Protein AF-R6K1T7-F1 (afdb_monomer_lite)

Foldseek 3Di:
DVVVVVVVVPDDDNVVVVVVVVVVVLVVCVVVCVDVDDPPDDPFQEAEDPPGDPVSQVPGPYYHPHNDPVCVVVVVVLVVVLVVLVVVLVVLLVVLVVVQVVCVVVVNDDPVNNVVSNVVSVVVSVVSNVVSVVPPDD

pLDDT: mean 83.69, std 10.76, range [48.47, 95.75]

Sequence (138 aa):
MKKLEELLEWGGVKKDITFLIISGIALLLSIFKVIPDLPFDATVGIAMGGVGSDIAVDAADIALVDDEVKELPHLFALSKRMMTKIKFNLTFSMLLNFVAIVLAMTGILNPVIGALVHNTGSVFVIINSAFLMKDKSV

Radius of gyration: 25.9 Å; chains: 1; bounding box: 48×36×76 Å

Secondary structure (DSSP, 8-state):
-HHHHHHHHS-SHHHHHHHHHHHHHHHHHHHTTSSTT-TTS-SS-EEETTTS-HHHHHH-SEEESS--GGGHHHHHHHHHHHHHHHHHHHHHHHHHHHHHHHHHHTT---HHHHHHHHHHHHHHHHHHHHTTTT----

Structure (mmCIF,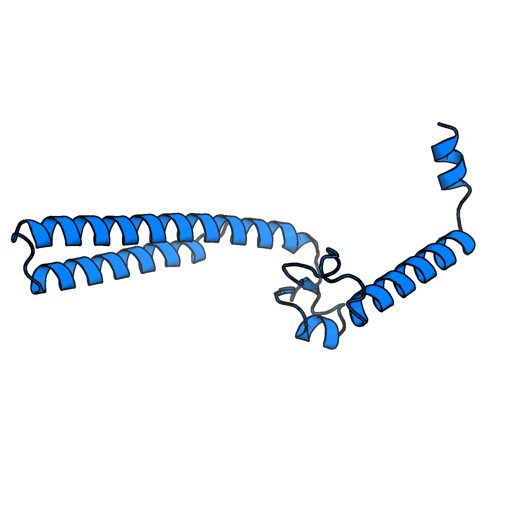 N/CA/C/O backbone):
data_AF-R6K1T7-F1
#
_entry.id   AF-R6K1T7-F1
#
loop_
_atom_site.group_PDB
_atom_site.id
_atom_site.type_symbol
_atom_site.label_atom_id
_atom_site.label_alt_id
_atom_site.label_comp_id
_atom_site.label_asym_id
_atom_site.label_entity_id
_atom_site.label_seq_id
_atom_site.pdbx_PDB_ins_code
_atom_site.Cartn_x
_atom_site.Cartn_y
_atom_site.Cartn_z
_atom_site.occupancy
_atom_site.B_iso_or_equiv
_atom_site.aut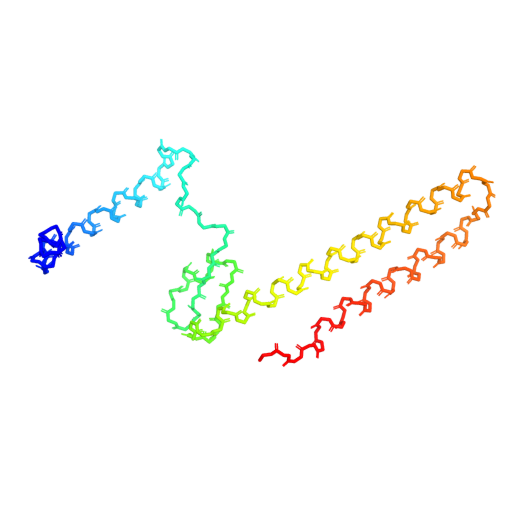h_seq_id
_atom_site.auth_comp_id
_atom_site.auth_asym_id
_atom_site.auth_atom_id
_atom_site.pdbx_PDB_model_num
ATOM 1 N N . MET A 1 1 ? -4.194 -14.294 -43.697 1.00 53.09 1 MET A N 1
ATOM 2 C CA . MET A 1 1 ? -2.821 -14.735 -44.022 1.00 53.09 1 MET A CA 1
ATOM 3 C C . MET A 1 1 ? -2.065 -13.686 -44.834 1.00 53.09 1 MET A C 1
ATOM 5 O O . MET A 1 1 ? -1.071 -13.214 -44.318 1.00 53.09 1 MET A O 1
ATOM 9 N N . LYS A 1 2 ? -2.599 -13.171 -45.956 1.00 54.97 2 LYS A N 1
ATOM 10 C CA . LYS A 1 2 ? -1.950 -12.111 -46.770 1.00 54.97 2 LYS A CA 1
ATOM 11 C C . LYS A 1 2 ? -1.508 -10.833 -46.022 1.00 54.97 2 LYS A C 1
ATOM 13 O O . LYS A 1 2 ? -0.393 -10.379 -46.206 1.00 54.97 2 LYS A O 1
ATOM 18 N N . LYS A 1 3 ? -2.333 -10.299 -45.105 1.00 60.97 3 LYS A N 1
ATOM 19 C CA . LYS A 1 3 ? -1.967 -9.127 -44.273 1.00 60.97 3 LYS A CA 1
ATOM 20 C C . LYS A 1 3 ? -0.800 -9.375 -43.306 1.00 60.97 3 LYS A C 1
ATOM 22 O O . LYS A 1 3 ? -0.181 -8.426 -42.843 1.00 60.97 3 LYS A O 1
ATOM 27 N N . LEU A 1 4 ? -0.559 -10.636 -42.942 1.00 55.47 4 LEU A N 1
ATOM 28 C CA . LEU A 1 4 ? 0.507 -11.019 -42.017 1.00 55.47 4 LEU A CA 1
ATOM 29 C C . LEU A 1 4 ? 1.845 -11.160 -42.758 1.00 55.47 4 LEU A C 1
ATOM 31 O O . LEU A 1 4 ? 2.875 -10.854 -42.179 1.00 55.47 4 LEU A O 1
ATOM 35 N N . GLU A 1 5 ? 1.809 -11.563 -44.033 1.00 63.47 5 GLU A N 1
ATOM 36 C CA . GLU A 1 5 ? 2.969 -11.612 -44.933 1.00 63.47 5 GLU A CA 1
ATOM 37 C C . GLU A 1 5 ? 3.406 -10.204 -45.367 1.00 63.47 5 GLU A C 1
ATOM 39 O O . GLU A 1 5 ? 4.590 -9.908 -45.294 1.00 63.47 5 GLU A O 1
ATOM 44 N N . GLU A 1 6 ? 2.476 -9.287 -45.674 1.00 64.25 6 GLU A N 1
ATOM 45 C CA . GLU A 1 6 ? 2.799 -7.869 -45.956 1.00 64.25 6 GLU A CA 1
ATOM 46 C C . GLU A 1 6 ? 3.454 -7.153 -44.758 1.00 64.25 6 GLU A C 1
ATOM 48 O O . GLU A 1 6 ? 4.344 -6.322 -44.929 1.00 64.25 6 GLU A O 1
ATOM 53 N N . LEU A 1 7 ? 3.052 -7.496 -43.528 1.00 58.19 7 LEU A N 1
ATOM 54 C CA . LEU A 1 7 ? 3.678 -6.999 -42.294 1.00 58.19 7 LEU A CA 1
ATOM 55 C C . LEU A 1 7 ? 5.083 -7.576 -42.058 1.00 58.19 7 LEU A C 1
ATOM 57 O O . LEU A 1 7 ? 5.879 -6.964 -41.348 1.00 58.19 7 LEU A O 1
ATOM 61 N N . LEU A 1 8 ? 5.379 -8.743 -42.634 1.00 59.62 8 LEU A N 1
ATOM 62 C CA . LEU A 1 8 ? 6.655 -9.449 -42.499 1.00 59.62 8 LEU A CA 1
ATOM 63 C C . LEU A 1 8 ? 7.634 -9.060 -43.623 1.00 59.62 8 LEU A C 1
ATOM 65 O O . LEU A 1 8 ? 8.835 -8.965 -43.373 1.00 59.62 8 LEU A O 1
ATOM 69 N N . GLU A 1 9 ? 7.122 -8.737 -44.818 1.00 65.31 9 GLU A N 1
ATOM 70 C CA . GLU A 1 9 ? 7.861 -8.096 -45.922 1.00 65.31 9 GLU A CA 1
ATOM 71 C C . GLU A 1 9 ? 8.192 -6.624 -45.639 1.00 65.31 9 GLU A C 1
ATOM 73 O O . GLU A 1 9 ? 9.157 -6.079 -46.181 1.00 65.31 9 GLU A O 1
ATOM 78 N N . TRP A 1 10 ? 7.459 -5.986 -44.722 1.00 63.00 10 TRP A N 1
ATOM 79 C CA . TRP A 1 10 ? 7.810 -4.689 -44.144 1.00 63.00 10 TRP A CA 1
ATOM 80 C C . TRP A 1 10 ? 8.954 -4.826 -43.122 1.00 63.00 10 TRP A C 1
ATOM 82 O O . TRP A 1 10 ? 8.858 -4.433 -41.960 1.00 63.00 10 TRP A O 1
ATOM 92 N N . GLY A 1 11 ? 10.069 -5.409 -43.551 1.00 67.50 11 GLY A N 1
ATOM 93 C CA . GLY A 1 11 ? 11.283 -5.580 -42.761 1.00 67.50 11 GLY A CA 1
ATOM 94 C C . GLY A 1 11 ? 12.363 -4.559 -43.122 1.00 67.50 11 GLY A C 1
ATOM 95 O O . GLY A 1 11 ? 12.490 -4.138 -44.269 1.00 67.50 11 GLY A O 1
ATOM 96 N N . GLY A 1 12 ? 13.177 -4.174 -42.136 1.00 74.38 12 GLY A N 1
ATOM 97 C CA . GLY A 1 12 ? 14.379 -3.353 -42.323 1.00 74.38 12 GLY A CA 1
ATOM 98 C C . GLY A 1 12 ? 14.188 -1.849 -42.089 1.00 74.38 12 GLY A C 1
ATOM 99 O O . GLY A 1 12 ? 13.240 -1.413 -41.441 1.00 74.38 12 GLY A O 1
ATOM 100 N N . VAL A 1 13 ? 15.093 -1.047 -42.659 1.00 75.50 13 VAL A N 1
ATOM 101 C CA . VAL A 1 13 ? 15.292 0.389 -42.362 1.00 75.50 13 VAL A CA 1
ATOM 102 C C . VAL A 1 13 ? 14.015 1.232 -42.473 1.00 75.50 13 VAL A C 1
ATOM 104 O O . VAL A 1 13 ? 13.806 2.149 -41.685 1.00 75.50 13 VAL A O 1
ATOM 107 N N . LYS A 1 14 ? 13.118 0.920 -43.418 1.00 78.25 14 LYS A N 1
ATOM 108 C CA . LYS A 1 14 ? 11.845 1.651 -43.565 1.00 78.25 14 LYS A CA 1
ATOM 109 C C . LYS A 1 14 ? 10.927 1.471 -42.352 1.00 78.25 14 LYS A C 1
ATOM 111 O O . LYS A 1 14 ? 10.239 2.415 -41.968 1.00 78.25 14 LYS A O 1
ATOM 116 N N . LYS A 1 15 ? 10.909 0.277 -41.751 1.00 80.50 15 LYS A N 1
ATOM 117 C CA . LYS A 1 15 ? 10.137 -0.012 -40.537 1.00 80.50 15 LYS A CA 1
ATOM 118 C C . LYS A 1 15 ? 10.728 0.753 -39.354 1.00 80.50 15 LYS A C 1
ATOM 120 O O . LYS A 1 15 ? 9.993 1.445 -38.657 1.00 80.50 15 LYS A O 1
ATOM 125 N N . ASP A 1 16 ? 12.047 0.706 -39.201 1.00 77.38 16 ASP A N 1
ATOM 126 C CA . ASP A 1 16 ? 12.751 1.356 -38.091 1.00 77.38 16 ASP A CA 1
ATOM 127 C C . ASP A 1 16 ? 12.590 2.882 -38.137 1.00 77.38 16 ASP A C 1
ATOM 129 O O . ASP A 1 16 ? 12.249 3.494 -37.128 1.00 77.38 16 A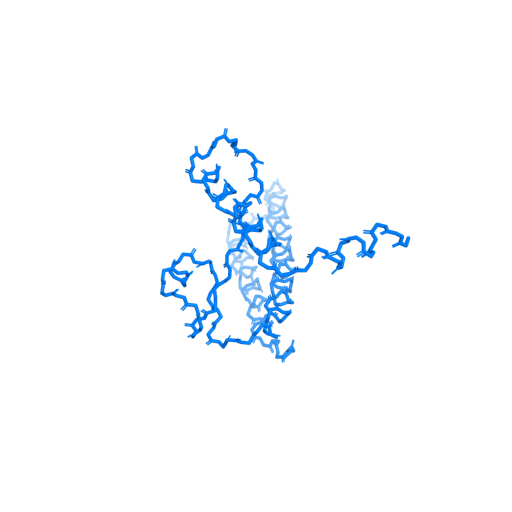SP A O 1
ATOM 133 N N . ILE A 1 17 ? 12.707 3.493 -39.324 1.00 82.50 17 ILE A N 1
ATOM 134 C CA . ILE A 1 17 ? 12.432 4.926 -39.529 1.00 82.50 17 ILE A CA 1
ATOM 135 C C . ILE A 1 17 ? 10.976 5.263 -39.188 1.00 82.50 17 ILE A C 1
ATOM 137 O O . ILE A 1 17 ? 10.714 6.280 -38.553 1.00 82.50 17 ILE A O 1
ATOM 141 N N . THR A 1 18 ? 10.020 4.416 -39.578 1.00 85.62 18 THR A N 1
ATOM 142 C CA . THR A 1 18 ? 8.599 4.663 -39.293 1.00 85.62 18 THR A CA 1
ATOM 143 C C . THR A 1 18 ? 8.321 4.615 -37.790 1.00 85.62 18 THR A C 1
ATOM 145 O O . THR A 1 18 ? 7.680 5.524 -37.266 1.00 85.62 18 THR A O 1
ATOM 148 N N . PHE A 1 19 ? 8.848 3.619 -37.069 1.00 86.00 19 PHE A N 1
ATOM 149 C CA . PHE A 1 19 ? 8.721 3.552 -35.608 1.00 86.00 19 PHE A CA 1
ATOM 150 C C . PHE A 1 19 ? 9.439 4.704 -34.905 1.00 86.00 19 PHE A C 1
ATOM 152 O O . PHE A 1 19 ? 8.902 5.243 -33.939 1.00 86.00 19 PHE A O 1
ATOM 159 N N . LEU A 1 20 ? 10.606 5.120 -35.403 1.00 86.62 20 LEU A N 1
ATOM 160 C CA . LEU A 1 20 ? 11.343 6.257 -34.857 1.00 86.62 20 LEU A CA 1
ATOM 161 C C . LEU A 1 20 ? 10.553 7.563 -35.004 1.00 86.62 20 LEU A C 1
ATOM 163 O O . LEU A 1 20 ? 10.456 8.330 -34.049 1.00 86.62 20 LEU A O 1
ATOM 167 N N . ILE A 1 21 ? 9.945 7.798 -36.171 1.00 91.38 21 ILE A N 1
ATOM 168 C CA . ILE A 1 21 ? 9.105 8.980 -36.412 1.00 91.38 21 ILE A CA 1
ATOM 169 C C . ILE A 1 21 ? 7.851 8.940 -35.532 1.00 91.38 21 ILE A C 1
ATOM 171 O O . ILE A 1 21 ? 7.521 9.945 -34.906 1.00 91.38 21 ILE A O 1
ATOM 175 N N . ILE A 1 22 ? 7.171 7.791 -35.439 1.00 88.62 22 ILE A N 1
ATOM 176 C CA . ILE A 1 22 ? 5.979 7.633 -34.588 1.00 88.62 22 ILE A CA 1
ATOM 177 C C . ILE A 1 22 ? 6.326 7.890 -33.114 1.00 88.62 22 ILE A C 1
ATOM 179 O O . ILE A 1 22 ? 5.612 8.632 -32.443 1.00 88.62 22 ILE A O 1
ATOM 183 N N . SER A 1 23 ? 7.443 7.336 -32.636 1.00 79.56 23 SER A N 1
ATOM 184 C CA . SER A 1 23 ? 7.979 7.576 -31.290 1.00 79.56 23 SER A CA 1
ATOM 185 C C . SER A 1 23 ? 8.292 9.059 -31.053 1.00 79.56 23 SER A C 1
ATOM 187 O O . SER A 1 23 ? 7.842 9.634 -30.064 1.00 79.56 23 SER A O 1
ATOM 189 N N . GLY A 1 24 ? 8.981 9.716 -31.992 1.00 86.19 24 GLY A N 1
ATOM 190 C CA . GLY A 1 24 ? 9.317 11.139 -31.891 1.00 86.19 24 GLY A CA 1
ATOM 191 C C . GLY A 1 24 ? 8.088 12.056 -31.872 1.00 86.19 24 GLY A C 1
ATOM 192 O O . GLY A 1 24 ? 8.044 13.012 -31.099 1.00 86.19 24 GLY A O 1
ATOM 193 N N . ILE A 1 25 ? 7.059 11.753 -32.670 1.00 87.38 25 ILE A N 1
ATOM 194 C CA . ILE A 1 25 ? 5.791 12.500 -32.656 1.00 87.38 25 ILE A CA 1
ATOM 195 C C . ILE A 1 25 ? 5.050 12.277 -31.333 1.00 87.38 25 ILE A C 1
ATOM 197 O O . ILE A 1 25 ? 4.558 13.243 -30.750 1.00 87.38 25 ILE A O 1
ATOM 201 N N . ALA A 1 26 ? 4.995 11.039 -30.834 1.00 79.38 26 ALA A N 1
ATOM 202 C CA . ALA A 1 26 ? 4.386 10.739 -29.540 1.00 79.38 26 ALA A CA 1
ATOM 203 C C . ALA A 1 26 ? 5.080 11.503 -28.398 1.00 79.38 26 ALA A C 1
ATOM 205 O O . ALA A 1 26 ? 4.401 12.115 -27.573 1.00 79.38 26 ALA A O 1
ATOM 206 N N . LEU A 1 27 ? 6.419 11.556 -28.408 1.00 78.12 27 LEU A N 1
ATOM 207 C CA . LEU A 1 27 ? 7.216 12.330 -27.453 1.00 78.12 27 LEU A CA 1
ATOM 208 C C . LEU A 1 27 ? 6.838 13.820 -27.477 1.00 78.12 27 LEU A C 1
ATOM 210 O O . LEU A 1 27 ? 6.585 14.412 -26.429 1.00 78.12 27 LEU A O 1
ATOM 214 N N . LEU A 1 28 ? 6.761 14.425 -28.667 1.00 83.75 28 LEU A N 1
ATOM 215 C CA . LEU A 1 28 ? 6.396 15.837 -28.815 1.00 83.75 28 LEU A CA 1
ATOM 216 C C . LEU A 1 28 ? 4.968 16.119 -28.330 1.00 83.75 28 LEU A C 1
ATOM 218 O O . LEU A 1 28 ? 4.750 17.092 -27.609 1.00 83.75 28 LEU A O 1
ATOM 222 N N . LEU A 1 29 ? 4.001 15.265 -28.680 1.00 83.00 29 LEU A N 1
ATOM 223 C CA . LEU A 1 29 ? 2.617 15.407 -28.214 1.00 83.00 29 LEU A CA 1
ATOM 224 C C . LEU A 1 29 ? 2.513 15.319 -26.684 1.00 83.00 29 LEU A C 1
ATOM 226 O O . LEU A 1 29 ? 1.727 16.064 -26.093 1.00 83.00 29 LEU A O 1
ATOM 230 N N . SER A 1 30 ? 3.328 14.462 -26.060 1.00 74.12 30 SER A N 1
ATOM 231 C CA . SER A 1 30 ? 3.415 14.318 -24.605 1.00 74.12 30 SER A CA 1
ATOM 232 C C . SER A 1 30 ? 4.018 15.561 -23.941 1.00 74.12 30 SER A C 1
ATOM 234 O O . SER A 1 30 ? 3.411 16.119 -23.028 1.00 74.12 30 SER A O 1
ATOM 236 N N . ILE A 1 31 ? 5.165 16.052 -24.431 1.00 79.00 31 ILE A N 1
ATOM 237 C CA . ILE A 1 31 ? 5.872 17.218 -23.861 1.00 79.00 31 ILE A CA 1
ATOM 238 C C . ILE A 1 31 ? 5.004 18.480 -23.901 1.00 79.00 31 ILE A C 1
ATOM 240 O O . ILE A 1 31 ? 4.948 19.230 -22.929 1.00 79.00 31 ILE A O 1
ATOM 244 N N . PHE A 1 32 ? 4.313 18.721 -25.017 1.00 84.69 32 PHE A N 1
ATOM 245 C CA . PHE A 1 32 ? 3.498 19.926 -25.194 1.00 84.69 32 PHE A CA 1
ATOM 246 C C . PHE A 1 32 ? 2.065 19.785 -24.666 1.00 84.69 32 PHE A C 1
ATOM 248 O O . PHE A 1 32 ? 1.274 20.716 -24.819 1.00 84.69 32 PHE A O 1
ATOM 255 N N . LYS A 1 33 ? 1.721 18.639 -24.056 1.00 72.88 33 LYS A N 1
ATOM 256 C CA . LYS A 1 33 ? 0.393 18.331 -23.499 1.00 72.88 33 LYS A CA 1
ATOM 257 C C . LYS A 1 33 ? -0.751 18.718 -24.454 1.00 72.88 33 LYS A C 1
ATOM 259 O O . LYS A 1 33 ? -1.790 19.218 -24.029 1.00 72.88 33 LYS A O 1
ATOM 264 N N . VAL A 1 34 ? -0.537 18.495 -25.760 1.00 76.31 34 VAL A N 1
ATOM 265 C CA . VAL A 1 34 ? -1.421 18.950 -26.858 1.00 76.31 34 VAL A CA 1
ATOM 266 C C . VAL A 1 34 ? -2.836 18.392 -26.700 1.00 76.31 34 VAL A C 1
ATOM 268 O O . VAL A 1 34 ? -3.814 19.010 -27.114 1.00 76.31 34 VAL A O 1
ATOM 271 N N . ILE A 1 35 ? -2.942 17.227 -26.066 1.00 74.56 35 ILE A N 1
ATOM 272 C CA . ILE A 1 35 ? -4.193 16.587 -25.686 1.00 74.56 35 ILE A CA 1
ATOM 273 C C . ILE A 1 35 ? -4.023 16.147 -24.213 1.00 74.56 35 ILE A C 1
ATOM 275 O O . ILE A 1 35 ? -3.154 15.323 -23.920 1.00 74.56 35 ILE A O 1
ATOM 279 N N . PRO A 1 36 ? -4.803 16.709 -23.273 1.00 65.06 36 PRO A N 1
ATOM 280 C CA . PRO A 1 36 ? -4.569 16.560 -21.834 1.00 65.06 36 PRO A CA 1
ATOM 281 C C . PRO A 1 36 ? -4.854 15.163 -21.252 1.00 65.06 36 PRO A C 1
ATOM 283 O O . PRO A 1 36 ? -4.382 14.897 -20.150 1.00 65.06 36 PRO A O 1
ATOM 286 N N . ASP A 1 37 ? -5.538 14.278 -21.992 1.00 69.25 37 ASP A N 1
ATOM 287 C CA . ASP A 1 37 ? -6.005 12.959 -21.520 1.00 69.25 37 ASP A CA 1
ATOM 288 C C . ASP A 1 37 ? -5.364 11.753 -22.244 1.00 69.25 37 ASP A C 1
ATOM 290 O O . ASP A 1 37 ? -5.922 10.652 -22.237 1.00 69.25 37 ASP A O 1
ATOM 294 N N . LEU A 1 38 ? -4.215 11.913 -22.917 1.00 65.56 38 LEU A N 1
ATOM 295 C CA . LEU A 1 38 ? -3.540 10.740 -23.493 1.00 65.56 38 LEU A CA 1
ATOM 296 C C . LEU A 1 38 ? -2.863 9.891 -22.414 1.00 65.56 38 LEU A C 1
ATOM 298 O O . LEU A 1 38 ? -2.189 10.438 -21.543 1.00 65.56 38 LEU A O 1
ATOM 302 N N . PRO A 1 39 ? -2.945 8.551 -22.518 1.00 65.50 39 PRO A N 1
ATOM 303 C CA . PRO A 1 39 ? -2.340 7.617 -21.572 1.00 65.50 39 PRO A CA 1
ATOM 304 C C . PRO A 1 39 ? -0.829 7.452 -21.822 1.00 65.50 39 PRO A C 1
ATOM 306 O O . PRO A 1 39 ? -0.323 6.333 -21.840 1.00 65.50 39 PRO A O 1
ATOM 309 N N . PHE A 1 40 ? -0.115 8.541 -22.113 1.00 70.31 40 PHE A N 1
ATOM 310 C CA . PHE A 1 40 ? 1.333 8.491 -22.335 1.00 70.31 40 PHE A CA 1
ATOM 311 C C . PHE A 1 40 ? 2.120 8.436 -21.026 1.00 70.31 40 PHE A C 1
ATOM 313 O O . PHE A 1 40 ? 3.230 7.911 -21.010 1.00 70.31 40 PHE A O 1
ATOM 320 N N . ASP A 1 41 ? 1.522 8.906 -19.932 1.00 71.19 41 ASP A N 1
ATOM 321 C CA . ASP A 1 41 ? 2.134 8.859 -18.614 1.00 71.19 41 ASP A CA 1
ATOM 322 C C . ASP A 1 41 ? 1.873 7.497 -17.960 1.00 71.19 41 ASP A C 1
ATOM 324 O O . ASP A 1 41 ? 0.734 7.032 -17.840 1.00 71.19 41 ASP A O 1
ATOM 328 N N . ALA A 1 42 ? 2.946 6.847 -17.514 1.00 79.31 42 ALA A N 1
ATOM 329 C CA . ALA A 1 42 ? 2.825 5.669 -16.673 1.00 79.31 42 ALA A CA 1
ATOM 330 C C . ALA A 1 42 ? 2.265 6.072 -15.300 1.00 79.31 42 ALA A C 1
ATOM 332 O O . ALA A 1 42 ? 2.642 7.095 -14.739 1.00 79.31 42 ALA A O 1
ATOM 333 N N . THR A 1 43 ? 1.389 5.244 -14.722 1.00 85.50 43 THR A N 1
ATOM 334 C CA . THR A 1 43 ? 0.922 5.447 -13.335 1.00 85.50 43 THR A CA 1
ATOM 335 C C . THR A 1 43 ? 2.032 5.187 -12.315 1.00 85.50 43 THR A C 1
ATOM 337 O O . THR A 1 43 ? 1.984 5.725 -11.217 1.00 85.50 43 THR A O 1
ATOM 340 N N . VAL A 1 44 ? 2.988 4.323 -12.668 1.00 89.69 44 VAL A N 1
ATOM 341 C CA . VAL A 1 44 ? 4.172 3.998 -11.869 1.00 89.69 44 VAL A CA 1
ATOM 342 C C . VAL A 1 44 ? 5.339 3.777 -12.830 1.00 89.69 44 VAL A C 1
ATOM 344 O O . VAL A 1 44 ? 5.263 2.890 -13.688 1.00 89.69 44 VAL A O 1
ATOM 347 N N . GLY A 1 45 ? 6.398 4.573 -12.705 1.00 90.25 45 GLY A N 1
ATOM 348 C CA . GLY A 1 45 ? 7.646 4.404 -13.449 1.00 90.25 45 GLY A CA 1
ATOM 349 C C . GLY A 1 45 ? 8.573 3.396 -12.767 1.00 90.25 45 GLY A C 1
ATOM 350 O O . GLY A 1 45 ? 8.795 3.481 -11.561 1.00 90.25 45 GLY A O 1
ATOM 351 N N . ILE A 1 46 ? 9.130 2.451 -13.534 1.00 90.38 46 ILE A N 1
ATOM 352 C CA . ILE A 1 46 ? 10.135 1.496 -13.044 1.00 90.38 46 ILE A CA 1
ATOM 353 C C . ILE A 1 46 ? 11.414 1.659 -13.865 1.00 90.38 46 ILE A C 1
ATOM 355 O O . ILE A 1 46 ? 11.395 1.435 -15.077 1.00 90.38 46 ILE A O 1
ATOM 359 N N . ALA A 1 47 ? 12.514 2.024 -13.211 1.00 90.69 47 ALA A N 1
ATOM 360 C CA . ALA A 1 47 ? 13.837 2.118 -13.823 1.00 90.69 47 ALA A CA 1
ATOM 361 C C . ALA A 1 47 ? 14.725 0.940 -13.406 1.00 90.69 47 ALA A C 1
ATOM 363 O O . ALA A 1 47 ? 14.632 0.446 -12.285 1.00 90.69 47 ALA A O 1
ATOM 364 N N . MET A 1 48 ? 15.598 0.496 -14.311 1.00 90.50 48 MET A N 1
ATOM 365 C CA . MET A 1 48 ? 16.657 -0.478 -14.020 1.00 90.50 48 MET A CA 1
ATOM 366 C C . MET A 1 48 ? 17.905 0.286 -13.579 1.00 90.50 48 MET A C 1
ATOM 368 O O . MET A 1 48 ? 18.317 1.212 -14.273 1.00 90.50 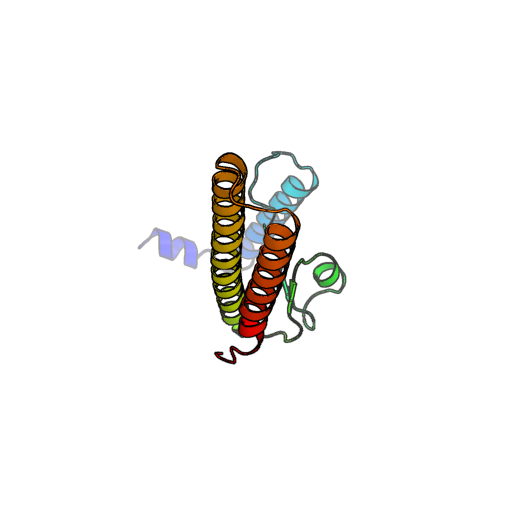48 MET A O 1
ATOM 372 N N . GLY A 1 49 ? 18.456 -0.044 -12.418 1.00 81.31 49 GLY A N 1
ATOM 373 C CA . GLY A 1 49 ? 19.463 0.764 -11.737 1.00 81.31 49 GLY A CA 1
ATOM 374 C C . GLY A 1 49 ? 20.869 0.662 -12.323 1.00 81.31 49 GLY A C 1
ATOM 375 O O . GLY A 1 49 ? 21.594 1.651 -12.282 1.00 81.31 49 GLY A O 1
ATOM 376 N N . GLY A 1 50 ? 21.271 -0.489 -12.867 1.00 78.12 50 GLY A N 1
ATOM 377 C CA . GLY A 1 50 ? 22.605 -0.666 -13.451 1.00 78.12 50 GLY A CA 1
ATOM 378 C C . GLY A 1 50 ? 22.651 -0.463 -14.968 1.00 78.12 50 GLY A C 1
ATOM 379 O O . GLY A 1 50 ? 23.674 -0.019 -15.491 1.00 78.12 50 GLY A O 1
ATOM 380 N N . VAL A 1 51 ? 21.551 -0.725 -15.683 1.00 79.94 51 VAL A N 1
ATOM 381 C CA . VAL A 1 51 ? 21.448 -0.523 -17.147 1.00 79.94 51 VAL A CA 1
ATOM 382 C C . VAL A 1 51 ? 20.786 0.813 -17.518 1.00 79.94 51 VAL A C 1
ATOM 384 O O . VAL A 1 51 ? 21.007 1.333 -18.615 1.00 79.94 51 VAL A O 1
ATOM 387 N N . GLY A 1 52 ? 19.951 1.376 -16.643 1.00 80.75 52 GLY A N 1
ATOM 388 C CA . GLY A 1 52 ? 19.259 2.642 -16.883 1.00 80.75 52 GLY A CA 1
ATOM 389 C C . GLY A 1 52 ? 20.173 3.862 -16.758 1.00 80.75 52 GLY A C 1
ATOM 390 O O . GLY A 1 52 ? 21.205 3.835 -16.101 1.00 80.75 52 GLY A O 1
ATOM 391 N N . SER A 1 53 ? 19.778 4.965 -17.398 1.00 88.50 53 SER A N 1
ATOM 392 C CA . SER A 1 53 ? 20.427 6.265 -17.186 1.00 88.50 53 SER A CA 1
ATOM 393 C C . SER A 1 53 ? 20.075 6.811 -15.802 1.00 88.50 53 SER A C 1
ATOM 395 O O . SER A 1 53 ? 18.922 6.687 -15.391 1.00 88.50 53 SER A O 1
ATOM 397 N N . ASP A 1 54 ? 21.009 7.506 -15.149 1.00 89.00 54 ASP A N 1
ATOM 398 C CA . ASP A 1 54 ? 20.775 8.214 -13.878 1.00 89.00 54 ASP A CA 1
ATOM 399 C C . ASP A 1 54 ? 19.499 9.072 -13.910 1.00 89.00 54 ASP A C 1
ATOM 401 O O . ASP A 1 54 ? 18.697 9.039 -12.985 1.00 89.00 54 ASP A O 1
ATOM 405 N N . ILE A 1 55 ? 19.241 9.755 -15.034 1.00 90.00 55 ILE A N 1
ATOM 406 C CA . ILE A 1 55 ? 18.039 10.583 -15.224 1.00 90.00 55 ILE A CA 1
ATOM 407 C C . ILE A 1 55 ? 16.759 9.735 -15.169 1.00 90.00 55 ILE A C 1
ATOM 409 O O . ILE A 1 55 ? 15.732 10.192 -14.675 1.00 90.00 55 ILE A O 1
ATOM 413 N N . ALA A 1 56 ? 16.799 8.504 -15.683 1.00 87.50 56 ALA A N 1
ATOM 414 C CA . ALA A 1 56 ? 15.660 7.593 -15.641 1.00 87.50 56 ALA A CA 1
ATOM 415 C C . ALA A 1 56 ? 15.446 7.017 -14.235 1.00 87.50 56 ALA A C 1
ATOM 417 O O . ALA A 1 56 ? 14.300 6.865 -13.821 1.00 87.50 56 ALA A O 1
ATOM 418 N N . VAL A 1 57 ? 16.527 6.718 -13.508 1.00 89.81 57 VAL A N 1
ATOM 419 C CA . VAL A 1 57 ? 16.471 6.231 -12.121 1.00 89.81 57 VAL A CA 1
ATOM 420 C C . VAL A 1 57 ? 15.924 7.310 -11.186 1.00 89.81 57 VAL A C 1
ATOM 422 O O . VAL A 1 57 ? 15.023 7.018 -10.404 1.00 89.81 57 VAL A O 1
ATOM 425 N N . ASP A 1 58 ? 16.385 8.555 -11.324 1.00 88.81 58 ASP A N 1
ATOM 426 C CA . ASP A 1 58 ? 15.912 9.698 -10.530 1.00 88.81 58 ASP A CA 1
ATOM 427 C C . ASP A 1 58 ? 14.441 10.052 -10.803 1.00 88.81 58 ASP A C 1
ATOM 429 O O . ASP A 1 58 ? 13.745 10.560 -9.924 1.00 88.81 58 ASP A O 1
ATOM 433 N N . ALA A 1 59 ? 13.960 9.807 -12.026 1.00 88.06 59 ALA A N 1
ATOM 434 C CA . ALA A 1 59 ? 12.587 10.106 -12.426 1.00 88.06 59 ALA A CA 1
ATOM 435 C C . ALA A 1 59 ? 11.581 8.986 -12.103 1.00 88.06 59 ALA A C 1
ATOM 437 O O . ALA A 1 59 ? 10.375 9.212 -12.216 1.00 88.06 59 ALA A O 1
ATOM 438 N N . ALA A 1 60 ? 12.040 7.780 -11.759 1.00 90.12 60 ALA A N 1
ATOM 439 C CA . ALA A 1 60 ? 11.173 6.626 -11.538 1.00 90.12 60 ALA A CA 1
ATOM 440 C C . ALA A 1 60 ? 10.683 6.521 -10.086 1.00 90.12 60 ALA A C 1
ATOM 442 O O . ALA A 1 60 ? 11.404 6.823 -9.140 1.00 90.12 60 ALA A O 1
ATOM 443 N N .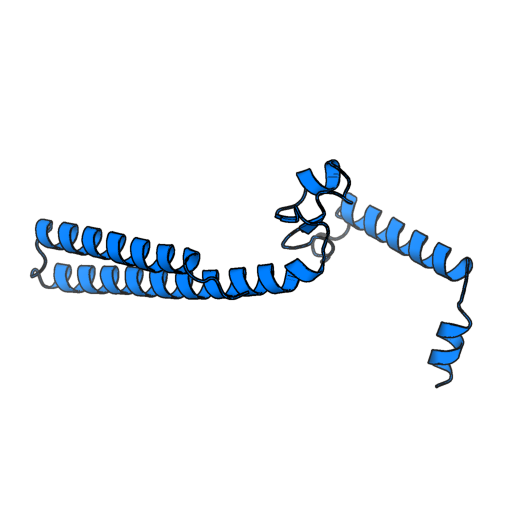 ASP A 1 61 ? 9.469 5.994 -9.900 1.00 92.12 61 ASP A N 1
ATOM 444 C CA . ASP A 1 61 ? 8.918 5.698 -8.569 1.00 92.12 61 ASP A CA 1
ATOM 445 C C . ASP A 1 61 ? 9.604 4.488 -7.916 1.00 92.12 61 ASP A C 1
ATOM 447 O O . ASP A 1 61 ? 9.619 4.341 -6.692 1.00 92.12 61 ASP A O 1
ATOM 451 N N . ILE A 1 62 ? 10.123 3.577 -8.744 1.00 90.69 62 ILE A N 1
ATOM 452 C CA . ILE A 1 62 ? 10.752 2.327 -8.327 1.00 90.69 62 ILE A CA 1
ATOM 453 C C . ILE A 1 62 ? 12.036 2.130 -9.132 1.00 90.69 62 ILE A C 1
ATOM 455 O O . ILE A 1 62 ? 12.004 2.054 -10.359 1.00 90.69 62 ILE A O 1
ATOM 459 N N . ALA A 1 63 ? 13.154 1.959 -8.432 1.00 91.25 63 ALA A N 1
ATOM 460 C CA . ALA A 1 63 ? 14.423 1.557 -9.023 1.00 91.25 63 ALA A CA 1
ATOM 461 C C . ALA A 1 63 ? 14.706 0.079 -8.708 1.00 91.25 63 ALA A C 1
ATOM 463 O O . ALA A 1 63 ? 14.768 -0.317 -7.541 1.00 91.25 63 ALA A O 1
ATOM 464 N N . LEU A 1 64 ? 14.871 -0.742 -9.745 1.00 89.69 64 LEU A N 1
ATOM 465 C CA . LEU A 1 64 ? 15.347 -2.118 -9.623 1.00 89.69 64 LEU A CA 1
ATOM 466 C C . LEU A 1 64 ? 16.866 -2.097 -9.477 1.00 89.69 64 LEU A C 1
ATOM 468 O O . LEU A 1 64 ? 17.567 -1.692 -10.396 1.00 89.69 64 LEU A O 1
ATOM 472 N N . VAL A 1 65 ? 17.368 -2.514 -8.317 1.00 86.81 65 VAL A N 1
ATOM 473 C CA . VAL A 1 65 ? 18.817 -2.567 -8.057 1.00 86.81 65 VAL A CA 1
ATOM 474 C C . VAL A 1 65 ? 19.484 -3.677 -8.869 1.00 86.81 65 VAL A C 1
ATOM 476 O O . VAL A 1 65 ? 20.609 -3.507 -9.322 1.00 86.81 65 VAL A O 1
ATOM 479 N N . ASP A 1 66 ? 18.779 -4.794 -9.052 1.00 80.81 66 ASP A N 1
ATOM 480 C CA . ASP A 1 66 ? 19.187 -5.882 -9.934 1.00 80.81 66 ASP A CA 1
ATOM 481 C C . ASP A 1 66 ? 18.594 -5.627 -11.325 1.00 80.81 66 ASP A C 1
ATOM 483 O O . ASP A 1 66 ? 17.387 -5.399 -11.448 1.00 80.81 66 ASP A O 1
ATOM 487 N N . ASP A 1 67 ? 19.403 -5.670 -12.384 1.00 79.00 67 ASP A N 1
ATOM 488 C CA . ASP A 1 67 ? 18.959 -5.393 -13.764 1.00 79.00 67 ASP A CA 1
ATOM 489 C C . ASP A 1 67 ? 18.136 -6.550 -14.375 1.00 79.00 67 ASP A C 1
ATOM 491 O O . ASP A 1 67 ? 18.015 -6.706 -15.595 1.00 79.00 67 ASP A O 1
ATOM 495 N N . GLU A 1 68 ? 17.545 -7.388 -13.523 1.00 80.62 68 GLU A N 1
ATOM 496 C CA . GLU A 1 68 ? 16.758 -8.545 -13.904 1.00 80.62 68 GLU A CA 1
ATOM 497 C C . GLU A 1 68 ? 15.260 -8.217 -13.942 1.00 80.62 68 GLU A C 1
ATOM 499 O O . GLU A 1 68 ? 14.568 -8.121 -12.929 1.00 80.62 68 GLU A O 1
ATOM 504 N N . VAL A 1 69 ? 14.692 -8.186 -15.151 1.00 82.75 69 VAL A N 1
ATOM 505 C CA . VAL A 1 69 ? 13.234 -8.062 -15.385 1.00 82.75 69 VAL A CA 1
ATOM 506 C C . VAL A 1 69 ? 12.434 -9.180 -14.686 1.00 82.75 69 VAL A C 1
ATOM 508 O O . VAL A 1 69 ? 11.230 -9.058 -14.448 1.00 82.75 69 VAL A O 1
ATOM 511 N N . LYS A 1 70 ? 13.107 -10.276 -14.318 1.00 84.94 70 LYS A N 1
ATOM 512 C CA . LYS A 1 70 ? 12.551 -11.408 -13.572 1.00 84.94 70 LYS A CA 1
ATOM 513 C C . LYS A 1 70 ? 12.097 -11.042 -12.150 1.00 84.94 70 LYS A C 1
ATOM 515 O O . LYS A 1 70 ? 11.283 -11.775 -11.593 1.00 84.94 70 LYS A O 1
ATOM 520 N N . GLU A 1 71 ? 12.524 -9.900 -11.613 1.00 83.94 71 GLU A N 1
ATOM 521 C CA . GLU A 1 71 ? 12.075 -9.376 -10.316 1.00 83.94 71 GLU A CA 1
ATOM 522 C C . GLU A 1 71 ? 10.708 -8.667 -10.384 1.00 83.94 71 GLU A C 1
ATOM 524 O O . GLU A 1 71 ? 10.010 -8.537 -9.374 1.00 83.94 71 GLU A O 1
ATOM 529 N N . LEU A 1 72 ? 10.245 -8.261 -11.575 1.00 89.12 72 LEU A N 1
ATOM 530 C CA . LEU A 1 72 ? 8.954 -7.571 -11.722 1.00 89.12 72 LEU A CA 1
ATOM 531 C C . LEU A 1 72 ? 7.752 -8.393 -11.213 1.00 89.12 72 LEU A C 1
ATOM 533 O O . LEU A 1 72 ? 6.920 -7.839 -10.488 1.00 89.12 72 LEU A O 1
ATOM 537 N N . PRO A 1 73 ? 7.607 -9.698 -11.529 1.00 90.31 73 PRO A N 1
ATOM 538 C CA . PRO A 1 73 ? 6.541 -10.522 -10.965 1.00 90.31 73 PRO A CA 1
ATOM 539 C C . PRO A 1 73 ? 6.551 -10.561 -9.434 1.00 90.31 73 PRO A C 1
ATOM 541 O O . PRO A 1 73 ? 5.478 -10.530 -8.824 1.00 90.31 73 PRO A O 1
ATOM 544 N N . HIS A 1 74 ? 7.736 -10.603 -8.818 1.00 88.38 74 HIS A N 1
ATOM 545 C CA . HIS A 1 74 ? 7.883 -10.586 -7.366 1.00 88.38 74 HIS A CA 1
ATOM 546 C C . HIS A 1 74 ? 7.411 -9.245 -6.788 1.00 88.38 74 HIS A C 1
ATOM 548 O O . HIS A 1 74 ? 6.571 -9.227 -5.884 1.00 88.38 74 HIS A O 1
ATOM 554 N N . LEU A 1 75 ? 7.823 -8.129 -7.394 1.00 89.81 75 LEU A N 1
ATOM 555 C CA . LEU A 1 75 ? 7.366 -6.789 -7.029 1.00 89.81 75 LEU A CA 1
ATOM 556 C C . LEU A 1 75 ? 5.832 -6.654 -7.087 1.00 89.81 75 LEU A C 1
ATOM 558 O O . LEU A 1 75 ? 5.200 -6.186 -6.132 1.00 89.81 75 LEU A O 1
ATOM 562 N N . PHE A 1 76 ? 5.200 -7.124 -8.167 1.00 91.44 76 PHE A N 1
ATOM 563 C CA . PHE A 1 76 ? 3.738 -7.103 -8.286 1.00 91.44 76 PHE A CA 1
ATOM 564 C C . PHE A 1 76 ? 3.046 -8.025 -7.273 1.00 91.44 76 PHE A C 1
ATOM 566 O O . PHE A 1 76 ? 1.982 -7.674 -6.748 1.00 91.44 76 PHE A O 1
ATOM 573 N N . ALA A 1 77 ? 3.615 -9.199 -6.985 1.00 91.00 77 ALA A N 1
ATOM 574 C CA . ALA A 1 77 ? 3.075 -10.120 -5.987 1.00 91.00 77 ALA A CA 1
ATOM 575 C C . ALA A 1 77 ? 3.122 -9.510 -4.578 1.00 91.00 77 ALA A C 1
ATOM 577 O O . ALA A 1 77 ? 2.112 -9.538 -3.863 1.00 91.00 77 ALA A O 1
ATOM 578 N N . LEU A 1 78 ? 4.250 -8.898 -4.210 1.00 91.25 78 LEU A N 1
ATOM 579 C CA . LEU A 1 78 ? 4.428 -8.212 -2.934 1.00 91.25 78 LEU A CA 1
ATOM 580 C C . LEU A 1 78 ? 3.451 -7.039 -2.791 1.00 91.25 78 LEU A C 1
ATOM 582 O O . LEU A 1 78 ? 2.746 -6.948 -1.783 1.00 91.25 78 LEU A O 1
ATOM 586 N N . SER A 1 79 ? 3.325 -6.202 -3.826 1.00 92.31 79 SER A N 1
ATOM 587 C CA . SER A 1 79 ? 2.369 -5.087 -3.858 1.00 92.31 79 SER A CA 1
ATOM 588 C C . SER A 1 79 ? 0.926 -5.558 -3.628 1.00 92.31 79 SER A C 1
ATOM 590 O O . SER A 1 79 ? 0.210 -5.020 -2.777 1.00 92.31 79 SER A O 1
ATOM 592 N N . LYS A 1 80 ? 0.498 -6.643 -4.290 1.00 93.38 80 LYS A N 1
ATOM 593 C CA . LYS A 1 80 ? -0.844 -7.219 -4.082 1.00 93.38 80 LYS A CA 1
ATOM 594 C C . LYS A 1 80 ? -1.058 -7.707 -2.647 1.00 93.38 80 LYS A C 1
ATOM 596 O O . LYS A 1 80 ? -2.117 -7.449 -2.071 1.00 93.38 80 LYS A O 1
ATOM 601 N N . ARG A 1 81 ? -0.076 -8.388 -2.050 1.00 90.81 81 ARG A N 1
ATOM 602 C CA . ARG A 1 81 ? -0.162 -8.862 -0.654 1.00 90.81 81 ARG A CA 1
ATOM 603 C C . ARG A 1 81 ? -0.214 -7.700 0.336 1.00 90.81 81 ARG A C 1
ATOM 605 O O . ARG A 1 81 ? -1.038 -7.722 1.255 1.00 90.81 81 ARG A O 1
ATOM 612 N N . MET A 1 82 ? 0.598 -6.669 0.110 1.00 93.75 82 MET A N 1
ATOM 613 C CA . MET A 1 82 ? 0.566 -5.429 0.882 1.00 93.75 82 MET A CA 1
ATOM 614 C C . MET A 1 82 ? -0.828 -4.794 0.836 1.00 93.75 82 MET A C 1
ATOM 616 O O . MET A 1 82 ? -1.402 -4.496 1.883 1.00 93.75 82 MET A O 1
ATOM 620 N N . MET A 1 83 ? -1.431 -4.681 -0.351 1.00 95.00 83 MET A N 1
ATOM 621 C CA . MET A 1 83 ? -2.782 -4.132 -0.492 1.00 95.00 83 MET A CA 1
ATOM 622 C C . MET A 1 83 ? -3.844 -4.954 0.246 1.00 95.00 83 MET A C 1
ATOM 624 O O . MET A 1 83 ? -4.765 -4.377 0.827 1.00 95.00 83 MET A O 1
ATOM 628 N N . THR A 1 84 ? -3.719 -6.281 0.284 1.00 93.81 84 THR A N 1
ATOM 629 C CA . THR A 1 84 ? -4.618 -7.135 1.079 1.00 93.81 84 THR A CA 1
ATOM 630 C C . THR A 1 84 ? -4.493 -6.850 2.579 1.00 93.81 84 THR A C 1
ATOM 632 O O . THR A 1 84 ? -5.511 -6.677 3.253 1.00 93.81 84 THR A O 1
ATOM 635 N N . LYS A 1 85 ? -3.265 -6.732 3.107 1.00 93.38 85 LYS A N 1
ATOM 636 C CA . LYS A 1 85 ? -3.016 -6.352 4.513 1.00 93.38 85 LYS A CA 1
ATOM 637 C C . LYS A 1 85 ? -3.581 -4.969 4.838 1.00 93.38 85 LYS A C 1
ATOM 639 O O . LYS A 1 85 ? -4.251 -4.822 5.857 1.00 93.38 85 LYS A O 1
ATOM 644 N N . ILE A 1 86 ? -3.352 -3.982 3.967 1.00 94.69 86 ILE A N 1
ATOM 645 C CA . ILE A 1 86 ? -3.864 -2.612 4.126 1.00 94.69 86 ILE A CA 1
ATOM 646 C C . ILE A 1 86 ? -5.390 -2.627 4.212 1.00 94.69 86 ILE A C 1
ATOM 648 O O . ILE A 1 86 ? -5.952 -2.077 5.157 1.00 94.69 86 ILE A O 1
ATOM 652 N N . LYS A 1 87 ? -6.067 -3.306 3.277 1.00 94.44 87 LYS A N 1
ATOM 653 C CA . LYS A 1 87 ? -7.534 -3.416 3.280 1.00 94.44 87 LYS A CA 1
ATOM 654 C C . LYS A 1 87 ? -8.058 -4.060 4.563 1.00 94.44 87 LYS A C 1
ATOM 656 O O . LYS A 1 87 ? -9.026 -3.563 5.136 1.00 94.44 87 LYS A O 1
ATOM 661 N N . PHE A 1 88 ? -7.411 -5.124 5.039 1.00 94.56 88 PHE A N 1
ATOM 662 C CA . PHE A 1 88 ? -7.785 -5.777 6.294 1.00 94.56 88 PHE A CA 1
ATOM 663 C C . PHE A 1 88 ? -7.607 -4.847 7.503 1.00 94.56 88 PHE A C 1
ATOM 665 O O . PHE A 1 88 ? -8.542 -4.664 8.280 1.00 94.56 88 PHE A O 1
ATOM 672 N N . ASN A 1 89 ? -6.438 -4.216 7.632 1.00 94.31 89 ASN A N 1
ATOM 673 C CA . ASN A 1 89 ? -6.131 -3.295 8.728 1.00 94.31 89 ASN A CA 1
ATOM 674 C C . ASN A 1 89 ? -7.085 -2.102 8.764 1.00 94.31 89 ASN A C 1
ATOM 676 O O . ASN A 1 89 ? -7.566 -1.726 9.833 1.00 94.31 89 ASN A O 1
ATOM 680 N N . LEU A 1 90 ? -7.386 -1.533 7.595 1.00 94.56 90 LEU A N 1
ATOM 681 C CA . LEU A 1 90 ? -8.314 -0.417 7.474 1.00 94.56 90 LEU A CA 1
ATOM 682 C C . LEU A 1 90 ? -9.732 -0.835 7.867 1.00 94.56 90 LEU A C 1
ATOM 684 O O . LEU A 1 90 ? -10.376 -0.143 8.648 1.00 94.56 90 LEU A O 1
ATOM 688 N N . THR A 1 91 ? -10.191 -1.995 7.388 1.00 94.25 91 THR A N 1
ATOM 689 C CA . THR A 1 91 ? -11.513 -2.535 7.740 1.00 94.25 91 THR A CA 1
ATOM 690 C C . THR A 1 91 ? -11.628 -2.762 9.247 1.00 94.25 91 THR A C 1
ATOM 692 O O . THR A 1 91 ? -12.613 -2.360 9.861 1.00 94.25 91 THR A O 1
ATOM 695 N N . PHE A 1 92 ? -10.600 -3.351 9.863 1.00 93.12 92 PHE A N 1
ATOM 696 C CA . PHE A 1 92 ? -10.551 -3.575 11.306 1.00 93.12 92 PHE A CA 1
ATOM 697 C C . PHE A 1 92 ? -10.573 -2.261 12.099 1.00 93.12 92 PHE A C 1
ATOM 699 O O . PHE A 1 92 ? -11.355 -2.122 13.038 1.00 93.12 92 PHE A O 1
ATOM 706 N N . SER A 1 93 ? -9.761 -1.277 11.699 1.00 90.12 93 SER A N 1
ATOM 707 C CA . SER A 1 93 ? -9.715 0.039 12.346 1.00 90.12 93 SER A CA 1
ATOM 708 C C . SER A 1 93 ? -11.051 0.781 12.232 1.00 90.12 93 SER A C 1
ATOM 710 O O . SER A 1 93 ? -11.554 1.303 13.228 1.00 90.12 93 SER A O 1
ATOM 712 N N . MET A 1 94 ? -11.675 0.767 11.050 1.00 91.62 94 MET A N 1
ATOM 713 C CA . MET A 1 94 ? -12.998 1.358 10.844 1.00 91.62 94 MET A CA 1
ATOM 714 C C . MET A 1 94 ? -14.067 0.679 11.705 1.00 91.62 94 MET A C 1
ATOM 716 O O . MET A 1 94 ? -14.888 1.369 12.306 1.00 91.62 94 MET A O 1
ATOM 720 N N . LEU A 1 95 ? -14.040 -0.652 11.812 1.00 92.44 95 LEU A N 1
ATOM 721 C CA . LEU A 1 95 ? -14.990 -1.406 12.629 1.00 92.44 95 LEU A CA 1
ATOM 722 C C . LEU A 1 95 ? -14.812 -1.114 14.123 1.00 92.44 95 LEU A C 1
ATOM 724 O O . LEU A 1 95 ? -15.804 -0.881 14.812 1.00 92.44 95 LEU A O 1
ATOM 728 N N . LEU A 1 96 ? -13.571 -1.053 14.618 1.00 89.94 96 LEU A N 1
ATOM 729 C CA . LEU A 1 96 ? -13.296 -0.642 15.999 1.00 89.94 96 LEU A CA 1
ATOM 730 C C . LEU A 1 96 ? -13.819 0.768 16.288 1.00 89.94 96 LEU A C 1
ATOM 732 O O . LEU A 1 96 ? -14.476 0.972 17.308 1.00 89.94 96 LEU A O 1
ATOM 736 N N . ASN A 1 97 ? -13.578 1.723 15.386 1.00 90.06 97 ASN A N 1
ATOM 737 C CA . ASN A 1 97 ? -14.080 3.089 15.538 1.00 90.06 97 ASN A CA 1
ATOM 738 C C . ASN A 1 97 ? -15.613 3.131 15.536 1.00 90.06 97 ASN A C 1
ATOM 740 O O . ASN A 1 97 ? -16.211 3.804 16.373 1.00 90.06 97 ASN A O 1
ATOM 744 N N . PHE A 1 98 ? -16.258 2.382 14.642 1.00 90.69 98 PHE A N 1
ATOM 745 C CA . PHE A 1 98 ? -17.714 2.301 14.582 1.00 90.69 98 PHE A CA 1
ATOM 746 C C . PHE A 1 98 ? -18.311 1.736 15.880 1.00 90.69 98 PHE A C 1
ATOM 748 O O . PHE A 1 98 ? -19.217 2.336 16.459 1.00 90.69 98 PHE A O 1
ATOM 755 N N . VAL A 1 99 ? -17.760 0.629 16.388 1.00 90.31 99 VAL A N 1
ATOM 756 C CA . VAL A 1 99 ? -18.183 0.024 17.662 1.00 90.31 99 VAL A CA 1
ATOM 757 C C . VAL A 1 99 ? -17.964 0.985 18.832 1.00 90.31 99 VAL A C 1
ATOM 759 O O . VAL A 1 99 ? -18.843 1.117 19.684 1.00 90.31 99 VAL A O 1
ATOM 762 N N . ALA A 1 100 ? -16.834 1.695 18.862 1.00 86.69 100 ALA A N 1
ATOM 763 C CA . ALA A 1 100 ? -16.550 2.683 19.898 1.00 86.69 100 ALA A CA 1
ATOM 764 C C . ALA A 1 100 ? -17.581 3.824 19.904 1.00 86.69 100 ALA A C 1
ATOM 766 O O . ALA A 1 100 ? -18.061 4.196 20.974 1.00 86.69 100 ALA A O 1
ATOM 767 N N . ILE A 1 101 ? -17.973 4.335 18.731 1.00 88.19 101 ILE A N 1
ATOM 768 C CA . ILE A 1 101 ? -19.005 5.377 18.608 1.00 88.19 101 ILE A CA 1
ATOM 769 C C . ILE A 1 101 ? -20.354 4.870 19.130 1.00 88.19 101 ILE A C 1
ATOM 771 O O . ILE A 1 101 ? -20.986 5.548 19.938 1.00 88.19 101 ILE A O 1
ATOM 775 N N . VAL A 1 102 ? -20.780 3.669 18.730 1.00 87.69 102 VAL A N 1
ATOM 776 C CA . VAL A 1 102 ? -22.052 3.083 19.191 1.00 87.69 102 VAL A CA 1
ATOM 777 C C . VAL A 1 102 ? -22.055 2.902 20.713 1.00 87.69 102 VAL A C 1
ATOM 779 O O . VAL A 1 102 ? -23.005 3.305 21.384 1.00 87.69 102 VAL A O 1
ATOM 782 N N . LEU A 1 103 ? -20.975 2.360 21.282 1.00 87.88 103 LEU A N 1
ATOM 783 C CA . LEU A 1 103 ? -20.848 2.188 22.733 1.00 87.88 103 LEU A CA 1
ATOM 784 C C . LEU A 1 103 ? -20.822 3.531 23.478 1.00 87.88 103 LEU A C 1
ATOM 786 O O . LEU A 1 103 ? -21.424 3.646 24.549 1.00 87.88 103 LEU A O 1
ATOM 790 N N . ALA A 1 104 ? -20.175 4.551 22.911 1.00 85.56 104 ALA A N 1
ATOM 791 C CA . ALA A 1 104 ? -20.167 5.901 23.466 1.00 85.56 104 ALA A CA 1
ATOM 792 C C . ALA A 1 104 ? -21.575 6.518 23.476 1.00 85.56 104 ALA A C 1
ATOM 794 O O . ALA A 1 104 ? -21.974 7.093 24.486 1.00 85.56 104 ALA A O 1
ATOM 795 N N . MET A 1 105 ? -22.362 6.329 22.410 1.00 88.75 105 MET A N 1
ATOM 796 C CA . MET A 1 105 ? -23.758 6.788 22.357 1.00 88.75 105 MET A CA 1
ATOM 797 C C . MET A 1 105 ? -24.636 6.122 23.424 1.00 88.75 105 MET A C 1
ATOM 799 O O . MET A 1 105 ? -25.518 6.769 23.980 1.00 88.75 105 MET A O 1
ATOM 803 N N . THR A 1 106 ? -24.385 4.849 23.746 1.00 88.94 106 THR A N 1
ATOM 804 C CA . THR A 1 106 ? -25.098 4.141 24.829 1.00 88.94 106 THR A CA 1
ATOM 805 C C . THR A 1 106 ? -24.621 4.516 26.240 1.00 88.94 106 THR A C 1
ATOM 807 O O . THR A 1 106 ? -25.183 4.032 27.219 1.00 88.94 106 THR A O 1
ATOM 810 N N . GLY A 1 107 ? -23.587 5.357 26.369 1.00 83.31 107 GLY A N 1
ATOM 811 C CA . GLY A 1 107 ? -23.026 5.787 27.656 1.00 83.31 107 GLY A CA 1
ATOM 812 C C . GLY A 1 107 ? -22.177 4.732 28.378 1.00 83.31 107 GLY A C 1
ATOM 813 O O . GLY A 1 107 ? -21.729 4.969 29.496 1.00 83.31 107 GLY A O 1
ATOM 814 N N . ILE A 1 108 ? -21.935 3.576 27.752 1.00 81.19 108 ILE A N 1
ATOM 815 C CA . ILE A 1 108 ? -21.187 2.455 28.344 1.00 81.19 108 ILE A CA 1
ATOM 816 C C . ILE A 1 108 ? -19.671 2.702 28.270 1.00 81.19 108 ILE A C 1
ATOM 818 O O . ILE A 1 108 ? -18.911 2.234 29.119 1.00 81.19 108 ILE A O 1
ATOM 822 N N . LEU A 1 109 ? -19.208 3.440 27.255 1.00 82.12 109 LEU A N 1
ATOM 823 C CA . LEU A 1 109 ? -17.782 3.634 27.005 1.00 82.12 109 LEU A CA 1
ATOM 824 C C . LEU A 1 109 ? -17.213 4.830 27.784 1.00 82.12 109 LEU A C 1
ATOM 826 O O . LEU A 1 109 ? -17.450 5.986 27.444 1.00 82.12 109 LEU A O 1
ATOM 830 N N . ASN A 1 110 ? -16.388 4.546 28.792 1.00 86.56 110 ASN A N 1
ATOM 831 C CA . ASN A 1 110 ? -15.575 5.555 29.474 1.00 86.56 110 ASN A CA 1
ATOM 832 C C . ASN A 1 110 ? -14.355 5.943 28.600 1.00 86.56 110 ASN A C 1
ATOM 834 O O . ASN A 1 110 ? -13.713 5.039 28.051 1.00 86.56 110 ASN A O 1
ATOM 838 N N . PRO A 1 111 ? -13.974 7.237 28.512 1.00 85.56 111 PRO A N 1
ATOM 839 C CA . PRO A 1 111 ? -12.778 7.698 27.797 1.00 85.56 111 PRO A CA 1
ATOM 840 C C . PRO A 1 111 ? -11.500 6.891 28.066 1.00 85.56 111 PRO A C 1
ATOM 842 O O . PRO A 1 111 ? -10.732 6.639 27.140 1.00 85.56 111 PRO A O 1
ATOM 845 N N . VAL A 1 112 ? -11.286 6.435 29.306 1.00 91.25 112 VAL A N 1
ATOM 846 C CA . VAL A 1 112 ? -10.101 5.637 29.672 1.00 91.25 112 VAL A CA 1
ATOM 847 C C . VAL A 1 112 ? -10.105 4.278 28.965 1.00 91.25 112 VAL A C 1
ATOM 849 O O . VAL A 1 112 ? -9.091 3.863 28.405 1.00 91.25 112 VAL A O 1
ATOM 852 N N . ILE A 1 113 ? -11.256 3.600 28.941 1.00 88.12 113 ILE A N 1
ATOM 853 C CA . ILE A 1 113 ? -11.416 2.304 28.265 1.00 88.12 113 ILE A CA 1
ATOM 854 C C . ILE A 1 113 ? -11.306 2.492 26.750 1.00 88.12 113 ILE A C 1
ATOM 856 O O . ILE A 1 113 ? -10.628 1.711 26.086 1.00 88.12 113 ILE A O 1
ATOM 860 N N . GLY A 1 114 ? -11.915 3.551 26.209 1.00 89.12 114 GLY A N 1
ATOM 861 C CA . GLY A 1 114 ? -11.809 3.894 24.790 1.00 89.12 114 GLY A CA 1
ATOM 862 C C . GLY A 1 114 ? -10.358 4.102 24.348 1.00 89.12 114 GLY A C 1
ATOM 863 O O . GLY A 1 114 ? -9.931 3.518 23.352 1.00 89.12 114 GLY A O 1
ATOM 864 N N . ALA A 1 115 ? -9.573 4.855 25.124 1.00 89.88 115 ALA A N 1
ATOM 865 C CA . ALA A 1 115 ? -8.151 5.066 24.855 1.00 89.88 115 ALA A CA 1
ATOM 866 C C . ALA A 1 115 ? -7.344 3.758 24.917 1.00 89.88 115 ALA A C 1
ATOM 868 O O . ALA A 1 115 ? -6.470 3.527 24.078 1.00 89.88 115 ALA A O 1
ATOM 869 N N . LEU A 1 116 ? -7.648 2.881 25.878 1.00 92.75 116 LEU A N 1
ATOM 870 C CA . LEU A 1 116 ? -6.977 1.589 26.009 1.00 92.75 116 LEU A CA 1
ATOM 871 C C . LEU A 1 116 ? -7.264 0.685 24.803 1.00 92.75 116 LEU A C 1
ATOM 873 O O . LEU A 1 116 ? -6.326 0.202 24.171 1.00 92.75 116 LEU A O 1
ATOM 877 N N . VAL A 1 117 ? -8.537 0.529 24.427 1.00 90.56 117 VAL A N 1
ATOM 878 C CA . VAL A 1 117 ? -8.950 -0.261 23.253 1.00 90.56 1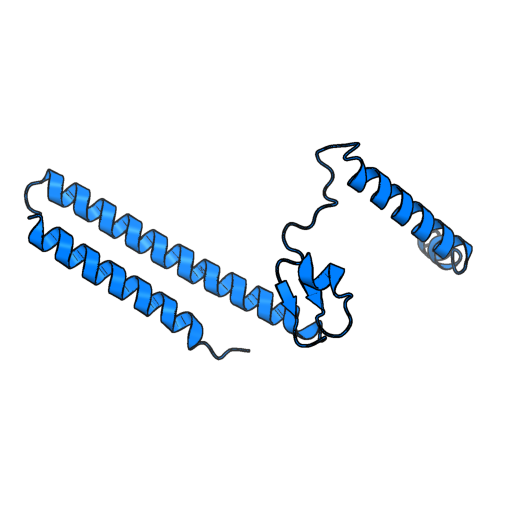17 VAL A CA 1
ATOM 879 C C . VAL A 1 117 ? -8.341 0.296 21.968 1.00 90.56 117 VAL A C 1
ATOM 881 O O . VAL A 1 117 ? -7.850 -0.477 21.147 1.00 90.56 117 VAL A O 1
ATOM 884 N N . HIS A 1 118 ? -8.321 1.620 21.801 1.00 91.19 118 HIS A N 1
ATOM 885 C CA . HIS A 1 118 ? -7.724 2.255 20.628 1.00 91.19 118 HIS A CA 1
ATOM 886 C C . HIS A 1 118 ? -6.221 1.954 20.521 1.00 91.19 118 HIS A C 1
ATOM 888 O O . HIS A 1 118 ? -5.754 1.522 19.469 1.00 91.19 118 HIS A O 1
ATOM 894 N N . ASN A 1 119 ? -5.469 2.090 21.619 1.00 94.44 119 ASN A N 1
ATOM 895 C CA . ASN A 1 119 ? -4.040 1.769 21.639 1.00 94.44 119 ASN A CA 1
ATOM 896 C C . ASN A 1 119 ? -3.775 0.279 21.390 1.00 94.44 119 ASN A C 1
ATOM 898 O O . ASN A 1 119 ? -2.895 -0.066 20.602 1.00 94.44 119 ASN A O 1
ATOM 902 N N . THR A 1 120 ? -4.553 -0.616 22.006 1.00 93.06 120 THR A N 1
ATOM 903 C CA . THR A 1 120 ? -4.450 -2.060 21.747 1.00 93.06 120 THR A CA 1
ATOM 904 C C . THR A 1 120 ? -4.764 -2.392 20.285 1.00 93.06 120 THR A C 1
ATOM 906 O O . THR A 1 120 ? -4.041 -3.177 19.669 1.00 93.06 120 THR A O 1
ATOM 909 N N . GLY A 1 121 ? -5.787 -1.761 19.701 1.00 92.56 121 GLY A N 1
ATOM 910 C CA . GLY A 1 121 ? -6.134 -1.900 18.286 1.00 92.56 121 GLY A CA 1
ATOM 911 C C . GLY A 1 121 ? -5.011 -1.435 17.356 1.00 92.56 121 GLY A C 1
ATOM 912 O O . GLY A 1 121 ? -4.675 -2.139 16.403 1.00 92.56 121 GLY A O 1
ATOM 913 N N . SER A 1 122 ? -4.370 -0.308 17.670 1.00 93.50 122 SER A N 1
ATOM 914 C CA . SER A 1 122 ? -3.207 0.196 16.930 1.00 93.50 122 SER A CA 1
ATOM 915 C C . SER A 1 122 ? -2.031 -0.776 16.983 1.00 93.50 122 SER A C 1
ATOM 917 O O . SER A 1 122 ? -1.470 -1.119 15.942 1.00 93.50 122 SER A O 1
ATOM 919 N N . VAL A 1 123 ? -1.695 -1.297 18.168 1.00 95.75 123 VAL A N 1
ATOM 920 C CA . VAL A 1 123 ? -0.634 -2.308 18.323 1.00 95.75 123 VAL A CA 1
ATOM 921 C C . VAL A 1 123 ? -0.955 -3.567 17.517 1.00 95.75 123 VAL A C 1
ATOM 923 O O . VAL A 1 123 ? -0.084 -4.087 16.820 1.00 95.75 123 VAL A O 1
ATOM 926 N N . PHE A 1 124 ? -2.206 -4.031 17.541 1.00 94.31 124 PHE A N 1
ATOM 927 C CA . PHE A 1 124 ? -2.639 -5.179 16.746 1.00 94.31 124 PHE A CA 1
ATOM 928 C C . PHE A 1 124 ? -2.445 -4.953 15.238 1.00 94.31 124 PHE A C 1
ATOM 930 O O . PHE A 1 124 ? -1.888 -5.812 14.552 1.00 94.31 124 PHE A O 1
ATOM 937 N N . VAL A 1 125 ? -2.842 -3.787 14.719 1.00 94.44 125 VAL A N 1
ATOM 938 C CA . VAL A 1 125 ? -2.662 -3.420 13.303 1.00 94.44 125 VAL A CA 1
ATOM 939 C C . VAL A 1 125 ? -1.179 -3.343 12.926 1.00 94.44 125 VAL A C 1
ATOM 941 O O . VAL A 1 125 ? -0.786 -3.835 11.862 1.00 94.44 125 VAL A O 1
ATOM 944 N N . ILE A 1 126 ? -0.339 -2.783 13.800 1.00 94.56 126 ILE A N 1
ATOM 945 C CA . ILE A 1 126 ? 1.117 -2.716 13.600 1.00 94.56 126 ILE A CA 1
ATOM 946 C C . ILE A 1 126 ? 1.706 -4.126 13.516 1.00 94.56 126 ILE A C 1
ATOM 948 O O . ILE A 1 126 ? 2.415 -4.438 12.560 1.00 94.56 126 ILE A O 1
ATOM 952 N N . ILE A 1 127 ? 1.358 -5.005 14.458 1.00 94.38 127 ILE A N 1
ATOM 953 C CA . ILE A 1 127 ? 1.812 -6.402 14.460 1.00 94.38 127 ILE A CA 1
ATOM 954 C C . ILE A 1 127 ? 1.345 -7.121 13.189 1.00 94.38 127 ILE A C 1
ATOM 956 O O . ILE A 1 127 ? 2.146 -7.782 12.525 1.00 94.38 127 ILE A O 1
ATOM 960 N N . ASN A 1 128 ? 0.076 -6.963 12.797 1.00 92.31 128 ASN A N 1
ATOM 961 C CA . ASN A 1 128 ? -0.429 -7.574 11.570 1.00 92.31 128 ASN A CA 1
ATOM 962 C C . ASN A 1 128 ? 0.328 -7.075 10.328 1.00 92.31 128 ASN A C 1
ATOM 964 O O . ASN A 1 128 ? 0.583 -7.861 9.414 1.00 92.31 128 ASN A O 1
ATOM 968 N N . SER A 1 129 ? 0.728 -5.804 10.305 1.00 92.25 129 SER A N 1
ATOM 969 C CA . SER A 1 129 ? 1.536 -5.226 9.225 1.00 92.25 129 SER A CA 1
ATOM 970 C C . SER A 1 129 ? 2.954 -5.796 9.213 1.00 92.25 129 SER A C 1
ATOM 972 O O . SER A 1 129 ? 3.431 -6.210 8.160 1.00 92.25 129 SER A O 1
ATOM 974 N N . ALA A 1 130 ? 3.592 -5.926 10.380 1.00 92.00 130 ALA A N 1
ATOM 975 C CA . ALA A 1 130 ? 4.937 -6.490 10.519 1.00 92.00 130 ALA A CA 1
ATOM 976 C C . ALA A 1 130 ? 5.029 -7.942 10.015 1.00 92.00 130 ALA A C 1
ATOM 978 O O . ALA A 1 130 ? 6.049 -8.347 9.460 1.00 92.00 130 ALA A O 1
ATOM 979 N N . PHE A 1 131 ? 3.948 -8.723 10.117 1.00 89.88 131 PHE A N 1
ATOM 980 C CA . PHE A 1 131 ? 3.908 -10.073 9.547 1.00 89.88 131 PHE A CA 1
ATOM 981 C C . PHE A 1 131 ? 4.071 -10.115 8.020 1.00 89.88 131 PHE A C 1
ATOM 983 O O . PHE A 1 131 ? 4.433 -11.170 7.506 1.00 89.88 131 PHE A O 1
ATOM 990 N N . LEU A 1 132 ? 3.844 -9.009 7.296 1.00 89.31 132 LEU A N 1
ATOM 991 C CA . LEU A 1 132 ? 4.153 -8.931 5.863 1.00 89.31 132 LEU A CA 1
ATOM 992 C C . LEU A 1 132 ? 5.658 -9.113 5.601 1.00 89.31 132 LEU A C 1
ATOM 994 O O . LEU A 1 132 ? 6.025 -9.773 4.641 1.00 89.31 132 LEU A O 1
ATOM 998 N N . MET A 1 133 ? 6.523 -8.604 6.486 1.00 82.56 133 MET A N 1
ATOM 999 C CA . MET A 1 133 ? 7.986 -8.679 6.338 1.00 82.56 133 MET A CA 1
ATOM 1000 C C . MET A 1 133 ? 8.552 -10.083 6.588 1.00 82.56 133 MET A C 1
ATOM 1002 O O . MET A 1 133 ? 9.677 -10.382 6.200 1.00 82.56 133 MET A O 1
ATOM 1006 N N . LYS A 1 134 ? 7.798 -10.947 7.277 1.00 77.94 134 LYS A N 1
ATOM 1007 C CA . LYS A 1 134 ? 8.217 -12.324 7.576 1.00 77.94 134 LYS A CA 1
ATOM 1008 C C . LYS A 1 134 ? 7.915 -13.285 6.423 1.00 77.94 134 LYS A C 1
ATOM 1010 O O . LYS A 1 134 ? 8.389 -14.422 6.434 1.00 77.94 134 LYS A O 1
ATOM 1015 N N . ASP A 1 135 ? 7.116 -12.850 5.456 1.00 68.69 135 ASP A N 1
ATOM 1016 C CA . ASP A 1 135 ? 6.753 -13.658 4.306 1.00 68.69 135 ASP A CA 1
ATOM 1017 C C . ASP A 1 135 ? 7.951 -13.775 3.351 1.00 68.69 135 ASP A C 1
ATOM 1019 O O . ASP A 1 135 ? 8.224 -12.887 2.554 1.00 68.69 135 ASP A O 1
ATOM 1023 N N . LYS A 1 136 ? 8.694 -14.881 3.473 1.00 58.41 136 LYS A N 1
ATOM 1024 C CA . LYS A 1 136 ? 9.841 -15.232 2.617 1.00 58.41 136 LYS A CA 1
ATOM 1025 C C . LYS A 1 136 ? 9.432 -15.870 1.284 1.00 58.41 136 LYS A C 1
ATOM 1027 O O . LYS A 1 136 ? 10.271 -16.467 0.622 1.00 58.41 136 LYS A O 1
ATOM 1032 N N . SER A 1 137 ? 8.151 -15.851 0.919 1.00 56.50 137 SER A N 1
ATOM 1033 C CA . SER A 1 137 ? 7.700 -16.536 -0.292 1.00 56.50 137 SER A CA 1
ATOM 1034 C C . SER A 1 137 ? 7.833 -15.654 -1.533 1.00 56.50 137 SER A C 1
ATOM 1036 O O . SER A 1 137 ? 6.838 -15.062 -1.963 1.00 56.50 137 SER A O 1
ATOM 1038 N N . VAL A 1 138 ? 9.065 -15.585 -2.055 1.00 48.47 138 VAL A N 1
ATOM 1039 C CA . VAL A 1 138 ? 9.521 -15.856 -3.441 1.00 48.47 138 VAL A CA 1
ATOM 1040 C C . VAL A 1 138 ? 11.040 -15.696 -3.472 1.00 48.47 138 VAL A C 1
ATOM 1042 O O . VAL A 1 138 ? 11.527 -14.684 -2.929 1.00 48.47 138 VAL A O 1
#